Protein AF-A0A7U6J3H2-F1 (afdb_monomer)

Secondary structure (DSSP, 8-state):
-BHHHHHHHHH-SSTTHHHHHHHH-TTS-HHHHHHHHHTT-EE-TTT--EE-----PPP-

Sequence (60 aa):
MLLIDYIEKRYGKERGNKKKFLEDNPDIIGSELSRWLKNDYKINLANGEIYKPTSKIVKM

pLDDT: mean 95.3, std 5.36, range [68.25, 98.31]

Mean predicted aligned error: 3.3 Å

Solvent-accessible surface area (backbone atoms only — not comparable to full-atom values): 3741 Å² total; per-residue (Å²): 86,48,40,62,60,50,42,33,73,75,56,38,86,56,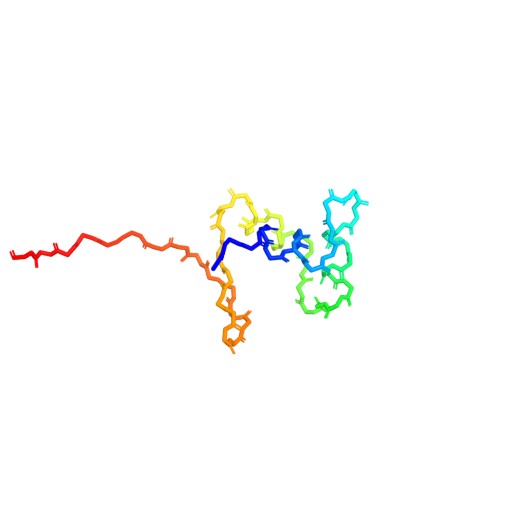96,54,21,70,54,56,53,35,69,78,35,75,90,53,52,73,69,57,54,52,52,37,61,76,62,62,19,26,31,41,88,89,79,67,52,73,43,76,78,77,90,78,89,79,86,128

Organism: Vibrio anguillarum (NCBI:txid55601)

Structure (mmCIF, N/CA/C/O backbone):
data_AF-A0A7U6J3H2-F1
#
_entry.id   AF-A0A7U6J3H2-F1
#
loop_
_atom_site.group_PDB
_atom_site.id
_atom_site.type_symbol
_atom_site.label_atom_id
_atom_site.label_alt_id
_atom_site.label_comp_id
_atom_site.label_asym_id
_atom_site.label_entity_id
_atom_site.label_seq_id
_atom_site.pdbx_PDB_ins_code
_atom_site.Cartn_x
_atom_site.Cartn_y
_atom_site.Cartn_z
_atom_site.occupancy
_atom_site.B_iso_or_equiv
_atom_site.auth_seq_id
_atom_site.auth_comp_id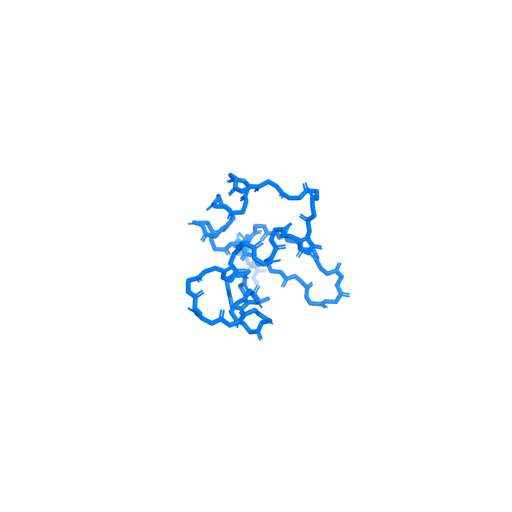
_atom_site.auth_asym_id
_atom_site.auth_atom_id
_atom_site.pdbx_PDB_model_num
ATOM 1 N N . MET A 1 1 ? -6.761 -5.074 4.278 1.00 95.25 1 MET A N 1
ATOM 2 C CA . MET A 1 1 ? -5.374 -5.350 4.743 1.00 95.25 1 MET A CA 1
ATOM 3 C C . MET A 1 1 ? -4.574 -4.051 4.699 1.00 95.25 1 MET A C 1
ATOM 5 O O . MET A 1 1 ? -5.025 -3.176 3.969 1.00 95.25 1 MET A O 1
ATOM 9 N N . LEU A 1 2 ? -3.470 -3.860 5.439 1.00 98.06 2 LEU A N 1
ATOM 10 C CA . LEU A 1 2 ? -2.640 -2.663 5.207 1.00 98.06 2 LEU A CA 1
ATOM 11 C C . LEU A 1 2 ? -2.044 -2.718 3.796 1.00 98.06 2 LEU A C 1
ATOM 13 O O . LEU A 1 2 ? -1.737 -3.796 3.283 1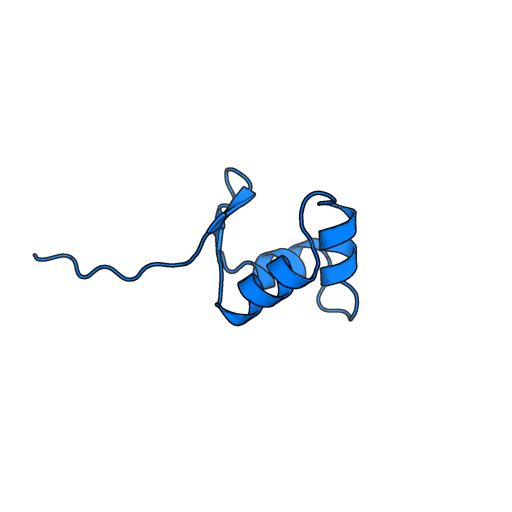.00 98.06 2 LEU A O 1
ATOM 17 N N . LEU A 1 3 ? -1.896 -1.555 3.164 1.00 98.1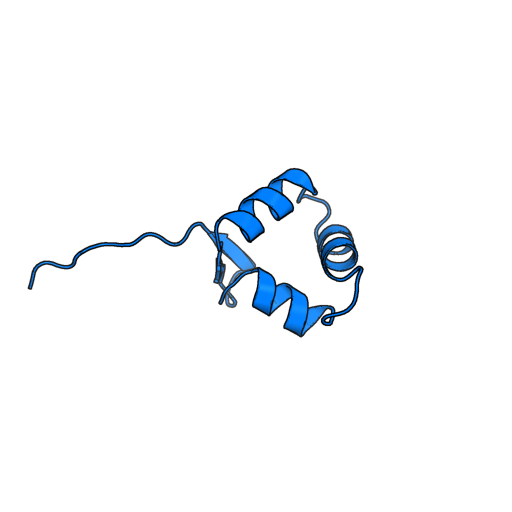9 3 LEU A N 1
ATOM 18 C CA . LEU A 1 3 ? -1.303 -1.461 1.833 1.00 98.19 3 LEU A CA 1
ATOM 19 C C . LEU A 1 3 ? 0.154 -1.943 1.845 1.00 98.19 3 LEU A C 1
ATOM 21 O O . LEU A 1 3 ? 0.572 -2.626 0.915 1.00 98.19 3 LEU A O 1
ATOM 25 N N . ILE A 1 4 ? 0.910 -1.648 2.909 1.00 98.19 4 ILE A N 1
ATOM 26 C CA . ILE A 1 4 ? 2.294 -2.123 3.028 1.00 98.19 4 ILE A CA 1
ATOM 27 C C . ILE A 1 4 ? 2.367 -3.651 3.094 1.00 98.19 4 ILE A C 1
ATOM 29 O O . ILE A 1 4 ? 3.131 -4.242 2.339 1.00 98.19 4 ILE A O 1
ATOM 33 N N . ASP A 1 5 ? 1.507 -4.295 3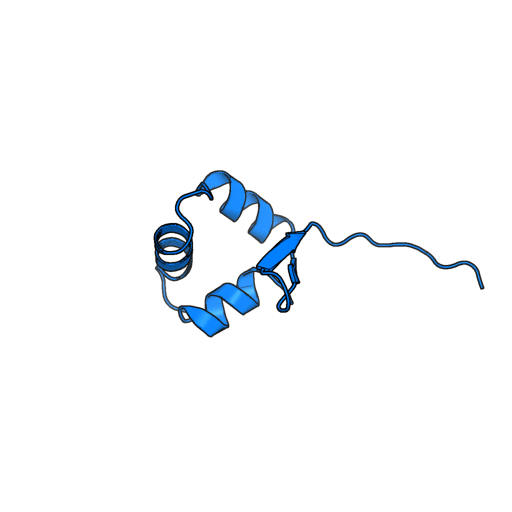.887 1.00 98.31 5 ASP A N 1
ATOM 34 C CA . ASP A 1 5 ? 1.465 -5.759 3.993 1.00 98.31 5 ASP A CA 1
ATOM 35 C C . ASP A 1 5 ? 1.138 -6.408 2.644 1.00 98.31 5 ASP A C 1
ATOM 37 O O . ASP A 1 5 ? 1.663 -7.467 2.305 1.00 98.31 5 ASP A O 1
ATOM 41 N N . TYR A 1 6 ? 0.272 -5.770 1.851 1.00 98.25 6 TYR A N 1
ATOM 42 C CA . TYR A 1 6 ? -0.054 -6.235 0.504 1.00 98.25 6 TYR A CA 1
ATOM 43 C C . TYR A 1 6 ? 1.149 -6.176 -0.421 1.00 98.25 6 TYR A C 1
ATOM 45 O O . TYR A 1 6 ? 1.448 -7.157 -1.105 1.00 98.25 6 TYR A O 1
ATOM 53 N N . ILE A 1 7 ? 1.848 -5.042 -0.416 1.00 98.12 7 ILE A N 1
ATOM 54 C CA . ILE A 1 7 ? 3.043 -4.851 -1.231 1.00 98.12 7 ILE A CA 1
ATOM 55 C C . ILE A 1 7 ? 4.116 -5.858 -0.815 1.00 98.12 7 ILE A C 1
ATOM 57 O O . ILE A 1 7 ? 4.698 -6.514 -1.672 1.00 98.12 7 ILE A O 1
ATOM 61 N N . GLU A 1 8 ? 4.338 -6.050 0.483 1.00 98.12 8 GLU A N 1
ATOM 62 C CA . GLU A 1 8 ? 5.319 -7.016 0.977 1.00 98.12 8 GLU A CA 1
ATOM 63 C C . GLU A 1 8 ? 4.953 -8.462 0.634 1.00 98.12 8 GLU A C 1
ATOM 65 O O . GLU A 1 8 ? 5.818 -9.234 0.220 1.00 98.12 8 GLU A O 1
ATOM 70 N N . LYS A 1 9 ? 3.671 -8.833 0.751 1.00 97.88 9 LYS A N 1
ATOM 71 C CA . LYS A 1 9 ? 3.192 -10.178 0.404 1.00 97.88 9 LYS A CA 1
ATOM 72 C C . LYS A 1 9 ? 3.318 -10.470 -1.092 1.00 97.88 9 LYS A C 1
ATOM 74 O O . LYS A 1 9 ? 3.584 -11.611 -1.456 1.00 97.88 9 LYS A O 1
ATOM 79 N N . ARG A 1 10 ? 3.097 -9.469 -1.951 1.00 97.44 10 ARG A N 1
ATOM 80 C CA . ARG A 1 10 ? 3.090 -9.640 -3.412 1.00 97.44 10 ARG A CA 1
ATOM 81 C C . ARG A 1 10 ? 4.469 -9.478 -4.051 1.00 97.44 10 ARG A C 1
ATOM 83 O O . ARG A 1 10 ? 4.790 -10.226 -4.965 1.00 97.44 10 ARG A O 1
ATOM 90 N N . TYR A 1 11 ? 5.272 -8.522 -3.588 1.00 97.56 11 TYR A N 1
ATOM 91 C CA . TYR A 1 11 ? 6.532 -8.133 -4.237 1.00 97.56 11 TYR A CA 1
ATOM 92 C C . TYR A 1 11 ? 7.781 -8.414 -3.398 1.00 97.56 11 TYR A C 1
ATOM 94 O O . TYR A 1 11 ? 8.879 -8.113 -3.866 1.00 97.56 11 TYR A O 1
ATOM 102 N N . GLY A 1 12 ? 7.621 -8.961 -2.189 1.00 97.44 12 GLY A N 1
ATOM 103 C CA . 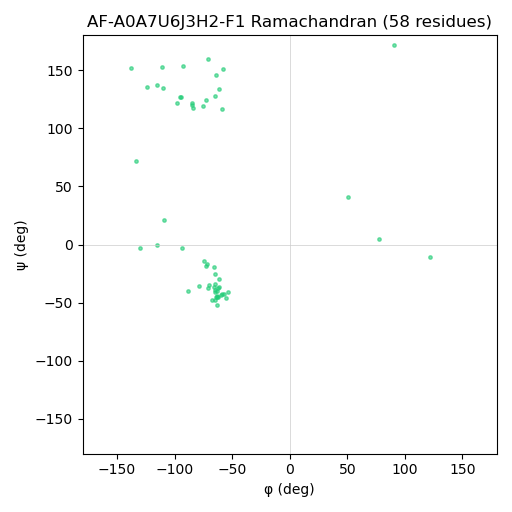GLY A 1 12 ? 8.710 -9.234 -1.257 1.00 97.44 12 GLY A CA 1
ATOM 104 C C . GLY A 1 12 ? 8.998 -8.082 -0.291 1.00 97.44 12 GLY A C 1
ATOM 105 O O . GLY A 1 12 ? 8.451 -6.978 -0.388 1.00 97.44 12 GLY A O 1
ATOM 106 N N . LYS A 1 13 ? 9.872 -8.352 0.682 1.00 96.25 13 LYS A N 1
ATOM 107 C CA . LYS A 1 13 ? 10.293 -7.381 1.710 1.00 96.25 13 LYS A CA 1
ATOM 108 C C . LYS A 1 13 ? 11.571 -6.631 1.334 1.00 96.25 13 LYS A C 1
ATOM 110 O O . LYS A 1 13 ? 12.023 -5.768 2.083 1.00 96.25 13 LYS A O 1
ATOM 115 N N . GLU A 1 14 ? 12.177 -6.957 0.194 1.00 94.50 14 GLU A N 1
ATOM 116 C CA . GLU A 1 14 ? 13.408 -6.321 -0.247 1.00 94.50 14 GLU A CA 1
ATOM 117 C C . GLU A 1 14 ? 13.217 -4.868 -0.707 1.00 94.50 14 GLU A C 1
ATOM 119 O O . GLU A 1 14 ? 12.138 -4.412 -1.107 1.00 94.50 14 GLU A O 1
ATOM 124 N N . ARG A 1 15 ? 14.332 -4.131 -0.704 1.00 88.31 15 ARG A N 1
ATOM 125 C CA . ARG A 1 15 ? 14.406 -2.790 -1.280 1.00 88.31 15 ARG A CA 1
ATOM 126 C C . ARG A 1 15 ? 14.028 -2.861 -2.763 1.00 88.31 15 ARG A C 1
ATOM 128 O O . ARG A 1 15 ? 14.735 -3.471 -3.554 1.00 88.31 15 ARG A O 1
ATOM 135 N N . GLY A 1 16 ? 12.930 -2.202 -3.130 1.00 95.06 16 GLY A N 1
ATOM 136 C CA . GLY A 1 16 ? 12.418 -2.172 -4.505 1.00 95.06 16 GLY A CA 1
ATOM 137 C C . GLY A 1 16 ? 10.987 -2.687 -4.656 1.00 95.06 16 GLY A C 1
ATOM 138 O O . GLY A 1 16 ? 10.380 -2.443 -5.693 1.00 95.06 16 GLY A O 1
ATOM 139 N N . ASN A 1 17 ? 10.402 -3.300 -3.625 1.00 97.38 17 ASN A N 1
ATOM 140 C CA . ASN A 1 17 ? 9.008 -3.759 -3.647 1.00 97.38 17 ASN A CA 1
ATOM 141 C C . ASN A 1 17 ? 7.995 -2.656 -4.026 1.00 97.38 17 ASN A C 1
ATOM 143 O O . ASN A 1 17 ? 7.112 -2.873 -4.849 1.00 97.38 17 ASN A O 1
ATOM 147 N N . LYS A 1 18 ? 8.180 -1.434 -3.516 1.00 97.56 18 LYS A N 1
ATOM 148 C CA . LYS A 1 18 ? 7.367 -0.259 -3.876 1.00 97.56 18 LYS A CA 1
ATOM 149 C C . LYS A 1 18 ? 7.541 0.151 -5.340 1.00 97.56 18 LYS A C 1
ATOM 151 O O . LYS A 1 18 ? 6.582 0.601 -5.948 1.00 97.56 18 LYS A O 1
ATOM 156 N N . LYS A 1 19 ? 8.744 -0.012 -5.907 1.00 97.50 19 LYS A N 1
ATOM 157 C CA . LYS A 1 19 ? 9.009 0.273 -7.326 1.00 97.50 19 LYS A CA 1
ATOM 158 C C . LYS A 1 19 ? 8.260 -0.720 -8.211 1.00 97.50 19 LYS A C 1
ATOM 160 O O . LYS A 1 19 ? 7.535 -0.282 -9.088 1.00 97.50 19 LYS A O 1
ATOM 165 N N . LYS A 1 20 ? 8.350 -2.018 -7.896 1.00 98.12 20 LYS A N 1
ATOM 166 C CA . LYS A 1 20 ? 7.590 -3.076 -8.582 1.00 98.12 20 LYS A CA 1
ATOM 167 C C . LYS A 1 20 ? 6.077 -2.824 -8.509 1.00 98.12 20 LYS A C 1
ATOM 169 O O . LYS A 1 20 ? 5.387 -2.935 -9.509 1.00 98.12 20 LYS A O 1
ATOM 174 N N . PHE A 1 21 ? 5.567 -2.405 -7.345 1.00 98.00 21 PHE A N 1
ATOM 175 C CA . PHE A 1 21 ? 4.157 -2.024 -7.206 1.00 98.00 21 PHE A CA 1
ATOM 176 C C . PHE A 1 21 ? 3.759 -0.866 -8.135 1.00 98.00 21 PHE A C 1
ATOM 178 O O . PHE A 1 21 ? 2.695 -0.932 -8.739 1.00 98.00 21 PHE A O 1
ATOM 185 N N . LEU A 1 22 ? 4.587 0.175 -8.261 1.00 98.12 22 LEU A N 1
ATOM 186 C CA . LEU A 1 22 ? 4.317 1.302 -9.165 1.00 98.12 22 LEU A CA 1
ATOM 187 C C . LEU A 1 22 ? 4.437 0.905 -10.644 1.00 98.12 22 LEU A C 1
ATOM 189 O O . LEU A 1 22 ? 3.670 1.390 -11.463 1.00 98.12 22 LEU A O 1
ATOM 193 N N . GLU A 1 23 ? 5.363 0.007 -10.986 1.00 97.81 23 GLU A N 1
ATOM 194 C CA . GLU A 1 23 ? 5.493 -0.543 -12.344 1.00 97.81 23 GLU A CA 1
ATOM 195 C C . GLU A 1 23 ? 4.235 -1.332 -12.758 1.00 97.81 23 GLU A C 1
ATOM 197 O O . GLU A 1 23 ? 3.760 -1.167 -13.879 1.00 97.81 23 GLU A O 1
ATOM 202 N N . ASP A 1 24 ? 3.648 -2.110 -11.840 1.00 97.88 24 ASP A N 1
ATOM 203 C CA . ASP A 1 24 ? 2.381 -2.832 -12.054 1.00 97.88 24 ASP A CA 1
ATOM 204 C C . ASP A 1 24 ? 1.143 -1.904 -12.066 1.00 97.88 24 ASP A C 1
ATOM 206 O O . ASP A 1 24 ? 0.074 -2.318 -12.513 1.00 97.88 24 ASP A O 1
ATOM 210 N N . ASN A 1 25 ? 1.247 -0.679 -11.534 1.00 97.12 25 ASN A N 1
ATOM 211 C CA . ASN A 1 25 ? 0.128 0.258 -11.357 1.00 97.12 25 ASN A CA 1
ATOM 212 C C . ASN A 1 25 ? 0.520 1.668 -11.849 1.00 97.12 25 ASN A C 1
ATOM 214 O O . ASN A 1 25 ? 0.714 2.567 -11.024 1.00 97.12 25 ASN A O 1
ATOM 218 N N . PRO A 1 26 ? 0.638 1.876 -13.175 1.00 96.38 26 PRO A N 1
ATOM 219 C CA . PRO A 1 26 ? 1.211 3.093 -13.759 1.00 96.38 26 PRO A CA 1
ATOM 220 C C . PRO A 1 26 ? 0.395 4.368 -13.500 1.00 96.38 26 PRO A C 1
ATOM 222 O O . PRO A 1 26 ? 0.943 5.465 -13.586 1.00 96.38 26 PRO A O 1
ATOM 225 N N . ASP A 1 27 ? -0.886 4.235 -13.149 1.00 96.56 27 ASP A N 1
ATOM 226 C CA . ASP A 1 27 ? -1.751 5.364 -12.785 1.00 96.56 27 ASP A CA 1
ATOM 227 C C . ASP A 1 27 ? -1.444 5.929 -11.387 1.00 96.56 27 ASP A C 1
ATOM 229 O O . ASP A 1 27 ? -1.893 7.020 -11.043 1.00 96.56 27 ASP A O 1
ATOM 233 N N . ILE A 1 28 ? -0.682 5.196 -10.567 1.00 97.31 28 ILE A N 1
ATOM 234 C CA . ILE A 1 28 ? -0.309 5.597 -9.210 1.00 97.31 28 ILE A CA 1
ATOM 235 C C . ILE A 1 28 ? 1.059 6.268 -9.255 1.00 97.31 28 ILE A C 1
ATOM 237 O O . ILE A 1 28 ? 2.047 5.675 -9.692 1.00 97.31 28 ILE A O 1
ATOM 241 N N . ILE A 1 29 ? 1.165 7.477 -8.705 1.00 96.69 29 ILE A N 1
ATOM 242 C CA . ILE A 1 29 ? 2.462 8.156 -8.602 1.00 96.69 29 ILE A CA 1
ATOM 243 C C . ILE A 1 29 ? 3.153 7.878 -7.261 1.00 96.69 29 ILE A C 1
ATOM 245 O O . ILE A 1 29 ? 2.536 7.634 -6.221 1.00 96.69 29 ILE A O 1
ATOM 249 N N . GLY A 1 30 ? 4.486 7.962 -7.249 1.00 97.56 30 GLY A N 1
ATOM 250 C CA . GLY A 1 30 ? 5.281 7.635 -6.059 1.00 97.56 30 GLY A CA 1
ATOM 251 C C . GLY A 1 30 ? 4.986 8.511 -4.832 1.00 97.56 30 GLY A C 1
ATOM 252 O O . GLY A 1 30 ? 5.105 8.041 -3.695 1.00 97.56 30 GLY A O 1
ATOM 253 N N . SER A 1 31 ? 4.574 9.768 -5.030 1.00 97.88 31 SER A N 1
ATOM 254 C CA . SER A 1 31 ? 4.193 10.674 -3.938 1.00 97.88 31 SER A CA 1
ATOM 255 C C . SER A 1 31 ? 2.869 10.269 -3.282 1.00 97.88 31 SER A C 1
ATOM 257 O O . SER A 1 31 ? 2.761 10.327 -2.055 1.00 97.88 31 SER A O 1
ATOM 259 N N . GLU A 1 32 ? 1.897 9.793 -4.065 1.00 97.38 32 GLU A N 1
ATO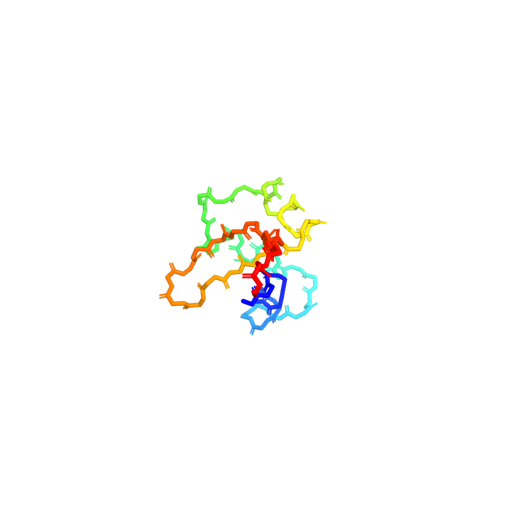M 260 C CA . GLU A 1 32 ? 0.640 9.238 -3.558 1.00 97.38 32 GLU A CA 1
ATOM 261 C C . GLU A 1 32 ? 0.897 7.990 -2.731 1.00 97.38 32 GLU A C 1
ATOM 263 O O . GLU A 1 32 ? 0.526 7.950 -1.557 1.00 97.38 32 GLU A O 1
ATOM 268 N N . LEU A 1 33 ? 1.638 7.025 -3.285 1.00 98.19 33 LEU A N 1
ATOM 269 C CA . LEU A 1 33 ? 2.003 5.816 -2.554 1.00 98.19 33 LEU A CA 1
ATOM 270 C C . LEU A 1 33 ? 2.716 6.155 -1.239 1.00 98.19 33 LEU A C 1
ATOM 272 O O . LEU A 1 33 ? 2.370 5.627 -0.184 1.00 98.19 33 LEU A O 1
ATOM 276 N N . SER A 1 34 ? 3.679 7.078 -1.272 1.00 98.00 34 SER A N 1
ATOM 277 C CA . SER A 1 34 ? 4.397 7.512 -0.067 1.00 98.00 34 SER A CA 1
ATOM 278 C C . SER A 1 34 ? 3.451 8.092 0.989 1.00 98.00 34 SER A C 1
ATOM 280 O O . SER A 1 34 ? 3.572 7.768 2.173 1.00 98.00 34 SER A O 1
ATOM 282 N N . ARG A 1 35 ? 2.473 8.908 0.574 1.00 98.06 35 ARG A N 1
ATOM 283 C CA . ARG A 1 35 ? 1.436 9.448 1.462 1.00 98.06 35 ARG A CA 1
ATOM 284 C C . ARG A 1 35 ? 0.563 8.338 2.041 1.00 98.06 35 ARG A C 1
ATOM 286 O O . ARG A 1 35 ? 0.273 8.375 3.234 1.00 98.06 35 ARG A O 1
ATOM 293 N N . TRP A 1 36 ? 0.143 7.376 1.230 1.00 98.06 36 TRP A N 1
ATOM 294 C CA . TRP A 1 36 ? -0.721 6.276 1.652 1.00 98.06 36 TRP A CA 1
ATOM 295 C C . TRP A 1 36 ? -0.043 5.378 2.682 1.00 98.06 36 TRP A C 1
ATOM 297 O O . TRP A 1 36 ? -0.629 5.094 3.724 1.00 98.06 36 TRP A O 1
ATOM 307 N N . LEU A 1 37 ? 1.218 5.013 2.438 1.00 97.44 37 LEU A N 1
ATOM 308 C CA . LEU A 1 37 ? 2.011 4.205 3.366 1.00 97.44 37 LEU A CA 1
ATOM 309 C C . LEU A 1 37 ? 2.280 4.941 4.682 1.00 97.44 37 LEU A C 1
ATOM 311 O O . LEU A 1 37 ? 2.196 4.332 5.738 1.00 97.44 37 LEU A O 1
ATOM 315 N N . LYS A 1 38 ? 2.548 6.254 4.639 1.00 97.62 38 LYS A N 1
ATOM 316 C CA . LYS A 1 38 ? 2.735 7.072 5.851 1.00 97.62 38 LYS A CA 1
ATOM 317 C C . LYS A 1 38 ? 1.466 7.176 6.713 1.00 97.62 38 LYS A C 1
ATOM 319 O O . LYS A 1 38 ? 1.568 7.460 7.899 1.00 97.62 38 LYS A O 1
ATOM 324 N N . ASN A 1 39 ? 0.285 7.023 6.113 1.00 97.00 39 ASN A N 1
ATOM 325 C CA . ASN A 1 39 ? -1.010 7.166 6.788 1.00 97.00 39 ASN A CA 1
ATOM 326 C C . ASN A 1 39 ? -1.737 5.821 6.959 1.00 97.00 39 ASN A C 1
ATOM 328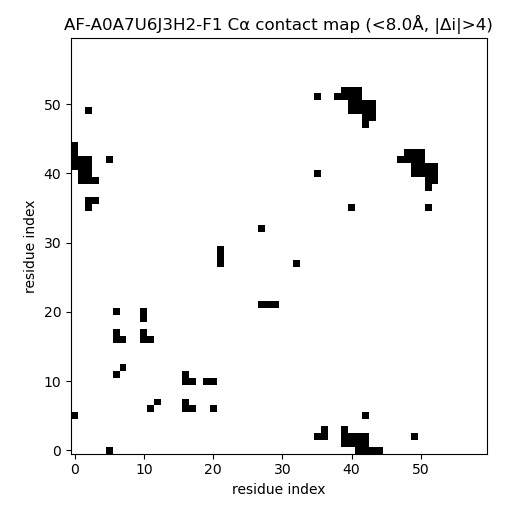 O O . ASN A 1 39 ? -2.964 5.815 7.087 1.00 97.00 39 ASN A O 1
ATOM 332 N N . ASP A 1 40 ? -1.006 4.704 6.906 1.00 97.31 40 ASP A N 1
ATOM 333 C CA . ASP A 1 40 ? -1.526 3.351 7.129 1.00 97.31 40 ASP A CA 1
ATOM 334 C C . ASP A 1 40 ? -2.783 3.027 6.304 1.00 97.31 40 ASP A C 1
ATOM 336 O O . ASP A 1 40 ? -3.742 2.410 6.783 1.00 97.31 40 ASP A O 1
ATOM 340 N N . TYR A 1 41 ? -2.801 3.465 5.039 1.00 98.19 41 TYR A N 1
ATOM 341 C CA . TYR A 1 41 ? -3.890 3.133 4.123 1.00 98.19 41 TYR A CA 1
ATOM 342 C C . TYR A 1 41 ? -4.040 1.625 3.966 1.00 98.19 41 TYR A C 1
ATOM 344 O O . TYR A 1 41 ? -3.088 0.847 4.084 1.00 98.19 41 TYR A O 1
ATOM 352 N N . LYS A 1 42 ? -5.276 1.217 3.690 1.00 98.19 42 LYS A N 1
ATOM 353 C CA . LYS A 1 42 ? -5.657 -0.178 3.525 1.00 98.19 42 LYS A CA 1
ATOM 354 C C . LYS A 1 42 ? -6.014 -0.457 2.076 1.00 98.19 42 LYS A C 1
ATOM 356 O O . LYS A 1 42 ? -6.464 0.432 1.366 1.00 98.19 42 LYS A O 1
ATOM 361 N N . ILE A 1 43 ? -5.829 -1.708 1.674 1.00 97.81 43 ILE A N 1
ATOM 362 C CA . ILE A 1 43 ? -6.324 -2.244 0.411 1.00 97.81 43 ILE A CA 1
ATOM 363 C C . ILE A 1 43 ? -7.457 -3.235 0.674 1.00 97.81 43 ILE A C 1
ATOM 365 O O . ILE A 1 43 ? -7.373 -4.088 1.577 1.00 97.81 43 ILE A O 1
ATOM 369 N N . ASN A 1 44 ? -8.523 -3.104 -0.106 1.00 96.94 44 ASN A N 1
ATOM 370 C CA . ASN A 1 44 ? -9.588 -4.084 -0.202 1.00 96.94 44 ASN A CA 1
ATOM 371 C C . ASN A 1 44 ? -9.170 -5.163 -1.208 1.00 96.94 44 ASN A C 1
ATOM 373 O O . ASN A 1 44 ? -8.950 -4.897 -2.385 1.00 96.94 44 ASN A O 1
ATOM 377 N N . LEU A 1 45 ? -9.039 -6.399 -0.730 1.00 95.31 45 LEU A N 1
ATOM 378 C CA . LEU A 1 45 ? -8.549 -7.512 -1.543 1.00 95.31 45 LEU A CA 1
ATOM 379 C C . LEU A 1 45 ? -9.555 -7.991 -2.595 1.00 95.31 45 LEU A C 1
ATOM 381 O O . LEU A 1 45 ? -9.154 -8.690 -3.518 1.00 95.31 45 LEU A O 1
ATOM 385 N N . ALA A 1 46 ? -10.835 -7.638 -2.461 1.00 96.12 46 ALA A N 1
ATOM 386 C CA . ALA A 1 46 ? -11.865 -8.056 -3.404 1.00 96.12 46 ALA A CA 1
ATOM 387 C C . ALA A 1 46 ? -11.852 -7.226 -4.696 1.00 96.12 46 ALA A C 1
ATOM 389 O O . ALA A 1 46 ? -12.13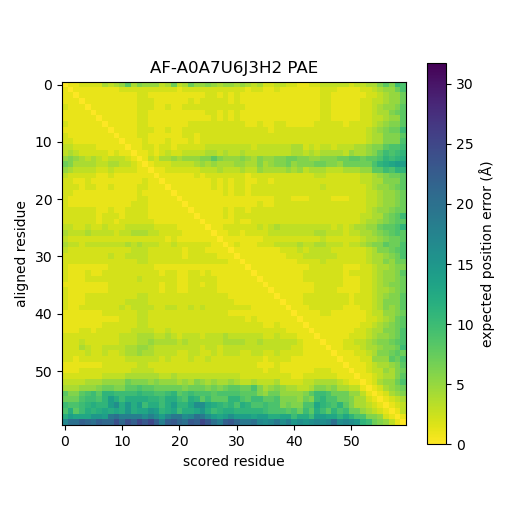1 -7.761 -5.763 1.00 96.12 46 ALA A O 1
ATOM 390 N N . ASN A 1 47 ? -11.543 -5.930 -4.602 1.00 95.38 47 ASN A N 1
ATOM 391 C CA . ASN A 1 47 ? -11.662 -4.985 -5.719 1.00 95.38 47 ASN A CA 1
ATOM 392 C C . ASN A 1 47 ? -10.402 -4.132 -5.960 1.00 95.38 47 ASN A C 1
ATOM 394 O O . ASN A 1 47 ? -10.381 -3.340 -6.895 1.00 95.38 47 ASN A O 1
ATOM 398 N N . GLY A 1 48 ? -9.363 -4.267 -5.132 1.00 94.56 48 GLY A N 1
ATOM 399 C CA . GLY A 1 48 ? -8.124 -3.494 -5.248 1.00 94.56 48 GLY A CA 1
ATOM 400 C C . GLY A 1 48 ? -8.214 -2.054 -4.736 1.00 94.56 48 GLY A C 1
ATOM 401 O O . GLY A 1 48 ? -7.242 -1.314 -4.853 1.00 94.56 48 GLY A O 1
ATOM 402 N N . GLU A 1 49 ? -9.338 -1.645 -4.145 1.00 97.00 49 GLU A N 1
ATOM 403 C CA . GLU A 1 49 ? -9.535 -0.275 -3.673 1.00 97.00 49 GLU A CA 1
ATOM 404 C C . GLU A 1 49 ? -8.562 0.073 -2.539 1.00 97.00 49 GLU A C 1
ATOM 406 O O . GLU A 1 49 ? -8.487 -0.635 -1.527 1.00 97.00 49 GLU A O 1
ATOM 411 N N . ILE A 1 50 ? -7.846 1.190 -2.692 1.00 97.62 50 ILE A N 1
ATOM 412 C CA . ILE A 1 50 ? -6.964 1.758 -1.670 1.00 97.62 50 ILE A CA 1
ATOM 413 C C . ILE A 1 50 ? -7.716 2.872 -0.944 1.00 97.62 50 ILE A C 1
ATOM 415 O O . ILE A 1 50 ? -8.140 3.848 -1.556 1.00 97.62 50 ILE A O 1
ATOM 419 N N . TYR A 1 51 ? -7.855 2.750 0.375 1.00 96.69 51 TYR A N 1
ATOM 420 C CA . TYR A 1 51 ? -8.678 3.658 1.169 1.00 96.69 51 TYR A CA 1
ATOM 421 C C . TYR A 1 51 ? -8.020 4.057 2.491 1.00 96.69 51 TYR A C 1
ATOM 423 O O . TYR A 1 51 ? -7.256 3.307 3.112 1.00 96.69 51 TYR A O 1
ATOM 431 N N . LYS A 1 52 ? -8.373 5.260 2.961 1.00 96.06 52 LYS A N 1
ATOM 432 C CA . LYS A 1 52 ? -8.010 5.733 4.298 1.00 96.06 52 LYS A CA 1
ATOM 433 C C . LYS A 1 52 ? -8.844 4.989 5.344 1.00 96.06 52 LYS A C 1
ATOM 435 O O . LYS A 1 52 ? -10.073 5.065 5.278 1.00 96.06 52 LYS A O 1
ATOM 440 N N . PRO A 1 53 ? -8.236 4.314 6.337 1.00 92.56 53 PRO A N 1
ATOM 441 C CA . PRO A 1 53 ? -9.008 3.778 7.447 1.00 92.56 53 PRO A CA 1
ATOM 442 C C . PRO A 1 53 ? -9.697 4.926 8.194 1.00 92.56 53 PRO A C 1
ATOM 444 O O . PRO A 1 53 ? -9.082 5.951 8.494 1.00 92.56 53 PRO A O 1
ATOM 447 N N . THR A 1 54 ? -10.982 4.755 8.492 1.00 88.44 54 THR A N 1
ATOM 448 C CA . THR A 1 54 ? -11.744 5.688 9.326 1.00 88.44 54 THR A CA 1
ATOM 449 C C . THR A 1 54 ? -12.160 4.978 10.604 1.00 88.44 54 THR A C 1
ATOM 451 O O . THR A 1 54 ? -12.568 3.817 10.573 1.00 88.44 54 THR A O 1
ATOM 454 N N . SER A 1 55 ? -12.034 5.669 11.732 1.00 83.12 55 SER A N 1
ATOM 455 C CA . SER A 1 55 ? -12.561 5.197 13.010 1.00 83.12 55 SER A CA 1
ATOM 456 C C . SER A 1 55 ? -13.943 5.804 13.204 1.00 83.12 55 SER A C 1
ATOM 458 O O . SER A 1 55 ? -14.103 7.021 13.110 1.00 83.12 55 SER A O 1
ATOM 460 N N . LYS A 1 56 ? -14.945 4.968 13.474 1.00 85.69 56 LYS A N 1
ATOM 461 C CA . LYS A 1 56 ? -16.285 5.409 13.874 1.00 85.69 56 LYS A CA 1
ATOM 462 C C . LYS A 1 56 ? -16.643 4.765 15.204 1.00 85.69 56 LYS A C 1
ATOM 464 O O . LYS A 1 56 ? -16.426 3.572 15.390 1.00 85.69 56 LYS A O 1
ATOM 469 N N . ILE A 1 57 ? -17.203 5.563 16.106 1.00 84.50 57 ILE A N 1
ATOM 470 C CA . ILE A 1 57 ? -17.797 5.069 17.347 1.00 84.50 57 ILE A CA 1
ATOM 471 C C . ILE A 1 57 ? -19.234 4.662 17.018 1.00 84.50 57 ILE A C 1
ATOM 473 O O . ILE A 1 57 ? -20.019 5.490 16.553 1.00 84.50 57 ILE A O 1
ATOM 477 N N . VAL A 1 58 ? -19.565 3.391 17.229 1.00 87.38 58 VAL A N 1
ATOM 478 C CA . VAL A 1 58 ? -20.941 2.893 17.127 1.00 87.38 58 VAL A CA 1
ATOM 479 C C . VAL A 1 58 ? -21.614 3.140 18.473 1.00 87.38 58 VAL A C 1
ATOM 481 O O . VAL A 1 58 ? -21.111 2.685 19.498 1.00 87.38 58 VAL A O 1
ATOM 484 N N . LYS A 1 59 ? -22.722 3.889 18.481 1.00 80.25 59 LYS A N 1
ATOM 485 C CA . LYS A 1 59 ? -23.583 3.978 19.664 1.00 80.25 59 LYS A CA 1
ATOM 486 C C . LYS A 1 59 ? -24.382 2.678 19.752 1.00 80.25 59 LYS A C 1
ATOM 488 O O . LYS A 1 59 ? -25.082 2.354 18.794 1.00 80.25 59 LYS A O 1
ATOM 493 N N . MET A 1 60 ? -24.203 1.947 20.849 1.00 68.25 60 MET A N 1
ATOM 494 C CA . MET A 1 60 ? -25.078 0.840 21.246 1.00 68.25 60 MET A CA 1
ATOM 495 C C . MET A 1 60 ? -26.287 1.382 21.998 1.00 68.25 60 MET A C 1
ATOM 497 O O . MET A 1 60 ? -26.118 2.422 22.679 1.00 68.25 60 MET A O 1
#

Radius of gyration: 12.98 Å; Cα contacts (8 Å, |Δi|>4): 54; chains: 1; bounding box: 40×21×35 Å

Foldseek 3Di:
DFPVVVLCVPQNPDDCSVVVVCVVPVVDDPVNVVVSNVQRWDADPVPRDTGRDDDDDDDD